Protein AF-A0A820NF49-F1 (afdb_monomer_lite)

Secondary structure (DSSP, 8-state):
--HHHHHHHHHHHHHHHHHHHHHHHHHHHHHHHT-S-------SEEEEEE--GGGHHHHHHHHHHHHHHH---EEE--S---S-HHHHHHHHHHTEEEEEEEE-HHHHH-HHHHHHHHHHHHTT-EEEEEESSTT------

Structure (mmCIF, N/CA/C/O backbone):
data_AF-A0A820NF49-F1
#
_entry.id   AF-A0A820NF49-F1
#
loop_
_atom_site.group_PDB
_atom_site.id
_atom_site.type_symbol
_atom_site.label_atom_id
_atom_site.label_alt_id
_atom_site.label_comp_id
_atom_site.label_asym_id
_atom_site.label_entity_id
_atom_site.label_seq_id
_atom_site.pdbx_PDB_ins_code
_atom_site.Cartn_x
_atom_site.Cartn_y
_atom_site.Cartn_z
_atom_site.occupancy
_atom_site.B_iso_or_equiv
_atom_site.auth_seq_id
_atom_site.auth_comp_id
_atom_site.auth_asym_id
_atom_site.auth_atom_id
_atom_site.pdbx_PDB_model_num
ATOM 1 N N . TYR A 1 1 ? -16.597 15.319 -22.439 1.00 51.22 1 TYR A N 1
ATOM 2 C CA . TYR A 1 1 ? -16.330 14.234 -21.474 1.00 51.22 1 TYR A CA 1
ATOM 3 C C . TYR A 1 1 ? -16.431 14.896 -20.113 1.00 51.22 1 TYR A C 1
ATOM 5 O O . TYR A 1 1 ? -15.554 15.677 -19.769 1.00 51.22 1 TYR A O 1
ATOM 13 N N . ASP A 1 2 ? -17.606 14.779 -19.495 1.00 62.25 2 ASP A N 1
ATOM 14 C CA . ASP A 1 2 ? -18.182 15.817 -18.631 1.00 62.25 2 ASP A CA 1
ATOM 15 C C . ASP A 1 2 ? -17.712 15.786 -17.179 1.00 62.25 2 ASP A C 1
ATOM 17 O O . ASP A 1 2 ? -17.765 14.755 -16.508 1.00 62.25 2 ASP A O 1
ATOM 21 N N . GLN A 1 3 ? -17.355 16.968 -16.681 1.00 62.84 3 GLN A N 1
ATOM 22 C CA . GLN A 1 3 ? -17.032 17.271 -15.284 1.00 62.84 3 GLN A CA 1
ATOM 23 C C . GLN A 1 3 ? -18.142 16.808 -14.316 1.00 62.84 3 GLN A C 1
ATOM 25 O O . GLN A 1 3 ? -17.864 16.277 -13.244 1.00 62.84 3 GLN A O 1
ATOM 30 N N . GLU A 1 4 ? -19.396 16.874 -14.761 1.00 71.12 4 GLU A N 1
ATOM 31 C CA . GLU A 1 4 ? -20.586 16.434 -14.025 1.00 71.12 4 GLU A CA 1
ATOM 32 C C . GLU A 1 4 ? -20.627 14.905 -13.800 1.00 71.12 4 GLU A C 1
ATOM 34 O O . GLU A 1 4 ? -21.094 14.408 -12.770 1.00 71.12 4 GLU A O 1
ATOM 39 N N . MET A 1 5 ? -20.078 14.122 -14.738 1.00 54.38 5 MET A N 1
ATOM 40 C CA . MET A 1 5 ? -19.961 12.668 -14.594 1.00 54.38 5 MET A CA 1
ATOM 41 C C . MET A 1 5 ? -18.875 12.294 -13.575 1.00 54.38 5 MET A C 1
ATOM 43 O O . MET A 1 5 ? -19.051 11.340 -12.812 1.00 54.38 5 MET A O 1
ATOM 47 N N . ALA A 1 6 ? -17.775 13.053 -13.529 1.00 58.41 6 ALA A N 1
ATOM 48 C CA . ALA A 1 6 ? -16.704 12.860 -12.554 1.00 58.41 6 ALA A CA 1
ATOM 49 C C . ALA A 1 6 ? -17.180 13.172 -11.124 1.00 58.41 6 ALA A C 1
ATOM 51 O O . ALA A 1 6 ? -16.974 12.361 -10.220 1.00 58.41 6 ALA A O 1
ATOM 52 N N . GLU A 1 7 ? -17.902 14.278 -10.929 1.00 71.62 7 GLU A N 1
ATOM 53 C CA . GLU A 1 7 ? -18.466 14.662 -9.627 1.00 71.62 7 GLU A CA 1
ATOM 54 C C . GLU A 1 7 ? -19.461 13.620 -9.094 1.00 71.62 7 GLU A C 1
ATOM 56 O O . GLU A 1 7 ? -19.373 13.200 -7.936 1.00 71.62 7 GLU A O 1
ATOM 61 N N . ARG A 1 8 ? -20.345 13.099 -9.958 1.00 66.12 8 ARG A N 1
ATOM 62 C CA . ARG A 1 8 ? -21.264 12.007 -9.593 1.00 66.12 8 ARG A CA 1
ATOM 63 C C . ARG A 1 8 ? -20.538 10.726 -9.188 1.00 66.12 8 ARG A C 1
ATOM 65 O O . ARG A 1 8 ? -21.008 10.018 -8.297 1.00 66.12 8 ARG A O 1
ATOM 72 N N . ASN A 1 9 ? -19.421 10.402 -9.833 1.00 56.31 9 ASN A N 1
ATOM 73 C CA . ASN A 1 9 ? -18.632 9.224 -9.477 1.00 56.31 9 ASN A CA 1
ATOM 74 C C . ASN A 1 9 ? -17.942 9.399 -8.120 1.00 56.31 9 ASN A C 1
ATOM 76 O O . ASN A 1 9 ? -17.996 8.483 -7.299 1.00 56.31 9 ASN A O 1
ATOM 80 N N . VAL A 1 10 ? -17.382 10.580 -7.843 1.00 67.62 10 VAL A N 1
ATOM 81 C CA . VAL A 1 10 ? -16.791 10.907 -6.535 1.00 67.62 10 VAL A CA 1
ATOM 82 C C . VAL A 1 10 ? -17.829 10.786 -5.418 1.00 67.62 10 VAL A C 1
ATOM 84 O O . VAL A 1 10 ? -17.546 10.177 -4.387 1.00 67.62 10 VAL A O 1
ATOM 87 N N . GLU A 1 11 ? -19.046 11.291 -5.625 1.00 71.44 11 GLU A N 1
ATOM 88 C CA . GLU A 1 11 ? -20.117 11.207 -4.623 1.00 71.44 11 GLU A CA 1
ATOM 89 C C . GLU A 1 11 ? -20.535 9.756 -4.339 1.00 71.44 11 GLU A C 1
ATOM 91 O O . GLU A 1 11 ? -20.716 9.353 -3.189 1.00 71.44 11 GLU A O 1
ATOM 96 N N . ARG A 1 12 ? -20.615 8.918 -5.381 1.00 54.41 12 ARG A N 1
ATOM 97 C CA . ARG A 1 12 ? -20.908 7.483 -5.224 1.00 54.41 12 ARG A CA 1
ATOM 98 C C . ARG A 1 12 ? -19.817 6.758 -4.442 1.00 54.41 12 ARG A C 1
ATOM 100 O O . ARG A 1 12 ? -20.145 5.933 -3.591 1.00 54.41 12 ARG A O 1
ATOM 107 N N . ILE A 1 13 ? -18.550 7.076 -4.707 1.00 64.25 13 ILE A N 1
ATOM 108 C CA . ILE A 1 13 ? -17.404 6.498 -3.993 1.00 64.25 13 ILE A CA 1
ATOM 109 C C . ILE A 1 13 ? -17.428 6.926 -2.525 1.00 64.25 13 ILE A C 1
ATOM 111 O O . ILE A 1 13 ? -17.316 6.071 -1.651 1.00 64.25 13 ILE A O 1
ATOM 115 N N . LYS A 1 14 ? -17.658 8.214 -2.236 1.00 65.31 14 LYS A N 1
ATOM 116 C CA . LYS A 1 14 ? -17.798 8.716 -0.860 1.00 65.31 14 LYS A CA 1
ATOM 117 C C . LYS A 1 14 ? -18.928 8.016 -0.115 1.00 65.31 14 LYS A C 1
ATOM 119 O O . LYS A 1 14 ? -18.735 7.578 1.013 1.00 65.31 14 LYS A O 1
ATOM 124 N N . LYS A 1 15 ? -20.093 7.860 -0.749 1.00 59.06 15 LYS A N 1
ATOM 125 C CA . LYS A 1 15 ? -21.236 7.170 -0.144 1.00 59.06 15 LYS A CA 1
ATOM 126 C C . LYS A 1 15 ? -20.918 5.708 0.165 1.00 59.06 15 LYS A C 1
ATOM 128 O O . LYS A 1 15 ? -21.204 5.256 1.268 1.00 59.06 15 LYS A O 1
ATOM 133 N N . ALA A 1 16 ? -20.300 4.993 -0.776 1.00 52.41 16 ALA A N 1
ATOM 134 C CA . ALA A 1 16 ? -19.878 3.612 -0.565 1.00 52.41 16 ALA A CA 1
ATOM 135 C C . ALA A 1 16 ? -18.845 3.502 0.569 1.00 52.41 16 ALA A C 1
ATOM 137 O O . ALA A 1 16 ? -19.018 2.683 1.467 1.00 52.41 16 ALA A O 1
ATOM 138 N N . ALA A 1 17 ? -17.830 4.371 0.577 1.00 67.12 17 ALA A N 1
ATOM 139 C CA . ALA A 1 17 ? -16.809 4.416 1.621 1.00 67.12 17 ALA A CA 1
ATOM 140 C C . ALA A 1 17 ? -17.413 4.704 3.003 1.00 67.12 17 ALA A C 1
ATOM 142 O O . ALA A 1 17 ? -17.090 4.011 3.959 1.00 67.12 17 ALA A O 1
ATOM 143 N N . ASN A 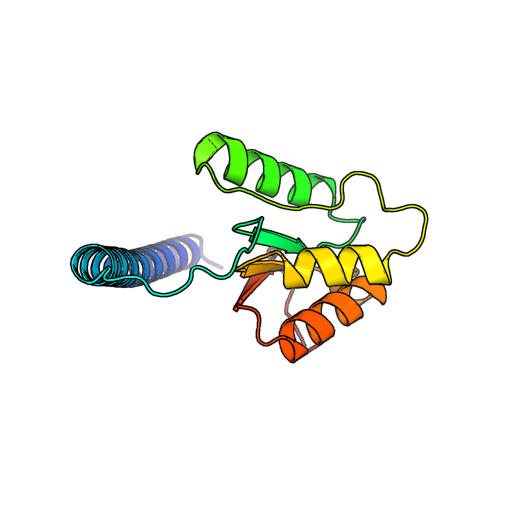1 18 ? -18.347 5.654 3.100 1.00 64.69 18 ASN A N 1
ATOM 144 C CA . ASN A 1 18 ? -19.038 5.970 4.351 1.00 64.69 18 ASN A CA 1
ATOM 145 C C . ASN A 1 18 ? -19.901 4.801 4.847 1.00 64.69 18 ASN A C 1
ATOM 147 O O . ASN A 1 18 ? -19.949 4.544 6.045 1.00 64.69 18 ASN A O 1
ATOM 151 N N . SER A 1 19 ? -20.576 4.078 3.947 1.00 52.94 19 SER A N 1
ATOM 152 C CA . SER A 1 19 ? -21.345 2.886 4.325 1.00 52.94 19 SER A CA 1
ATOM 153 C C . SER A 1 19 ? -20.446 1.756 4.827 1.00 52.94 19 SER A C 1
ATOM 155 O O . SER A 1 19 ? -20.780 1.125 5.824 1.00 52.94 19 SER A O 1
ATOM 157 N N . VAL A 1 20 ? -19.299 1.526 4.181 1.00 67.94 20 VAL A N 1
ATOM 158 C CA . VAL A 1 20 ? -18.305 0.543 4.641 1.00 67.94 20 VAL A CA 1
ATOM 159 C C . VAL A 1 20 ? -17.721 0.958 5.991 1.00 67.94 20 VAL A C 1
ATOM 161 O O . VAL A 1 20 ? -17.675 0.141 6.904 1.00 67.94 20 VAL A O 1
ATOM 164 N N . LEU A 1 21 ? -17.345 2.231 6.147 1.00 72.00 21 LEU A N 1
ATOM 165 C CA . LEU A 1 21 ? -16.812 2.763 7.399 1.00 72.00 21 LEU A CA 1
ATOM 166 C C . LEU A 1 21 ? -17.809 2.588 8.550 1.00 72.00 21 LEU A C 1
ATOM 168 O O . LEU A 1 21 ? -17.424 2.124 9.612 1.00 72.00 21 LEU A O 1
ATOM 172 N N . TRP A 1 22 ? -19.096 2.861 8.320 1.00 76.38 22 TRP A N 1
ATOM 173 C CA . TRP A 1 22 ? -20.144 2.642 9.321 1.00 76.38 22 TRP A CA 1
ATOM 174 C C . TRP A 1 22 ? -20.248 1.175 9.762 1.00 76.38 22 TRP A C 1
ATOM 176 O O . TRP A 1 22 ? -20.433 0.905 10.948 1.00 76.38 22 TRP A O 1
ATOM 186 N N . VAL A 1 23 ? -20.122 0.216 8.834 1.00 71.69 23 VAL A N 1
ATOM 187 C CA . VAL A 1 23 ? -20.111 -1.217 9.181 1.00 71.69 23 VAL A CA 1
ATOM 188 C C . VAL A 1 23 ? -18.897 -1.539 10.048 1.00 71.69 23 VAL A C 1
ATOM 190 O O . VAL A 1 23 ? -19.065 -2.138 11.105 1.00 71.69 23 VAL A O 1
ATOM 193 N N . LEU A 1 24 ? -17.708 -1.077 9.652 1.00 73.38 24 LEU A N 1
ATOM 194 C CA . LEU A 1 24 ? -16.468 -1.305 10.398 1.00 73.38 24 LEU A CA 1
ATOM 195 C C . LEU A 1 24 ? -16.515 -0.680 11.796 1.00 73.38 24 LEU A C 1
ATOM 197 O O . LEU A 1 24 ? -16.168 -1.342 12.766 1.00 73.38 24 LEU A O 1
ATOM 201 N N . GLU A 1 25 ? -17.018 0.548 11.929 1.00 77.25 25 GLU A N 1
ATOM 202 C CA . GLU A 1 25 ? -17.190 1.214 13.226 1.00 77.25 25 GLU A CA 1
ATOM 203 C C . GLU A 1 25 ? -18.159 0.452 14.143 1.00 77.25 25 GLU A C 1
ATOM 205 O O . GLU A 1 25 ? -18.000 0.449 15.365 1.00 77.25 25 GLU A O 1
ATOM 210 N N . ASN A 1 26 ? -19.189 -0.187 13.583 1.00 71.81 26 ASN A N 1
ATOM 211 C CA . ASN A 1 26 ? -20.136 -0.983 14.361 1.00 71.81 26 ASN A CA 1
ATOM 212 C C . ASN A 1 26 ? -19.598 -2.371 14.705 1.00 71.81 26 ASN A C 1
ATOM 214 O O . ASN A 1 26 ? -19.855 -2.851 15.810 1.00 71.81 26 ASN A O 1
ATOM 218 N N . GLU A 1 27 ? -18.835 -3.002 13.815 1.00 67.19 27 GLU A N 1
ATOM 219 C CA . GLU A 1 27 ? -18.103 -4.231 14.126 1.00 67.19 27 GLU A CA 1
ATOM 220 C C . GLU A 1 27 ? -17.034 -3.976 15.192 1.00 67.19 27 GLU A C 1
ATOM 222 O O . GLU A 1 27 ? -16.962 -4.730 16.154 1.00 67.19 27 GLU A O 1
ATOM 227 N N . GLU A 1 28 ? -16.288 -2.872 15.119 1.00 64.81 28 GLU A N 1
ATOM 228 C CA . GLU A 1 28 ? -15.292 -2.484 16.123 1.00 64.81 28 GLU A CA 1
ATOM 229 C C . GLU A 1 28 ? -15.938 -2.211 17.491 1.00 64.81 28 GLU A C 1
ATOM 231 O O . GLU A 1 28 ? -15.438 -2.667 18.520 1.00 64.81 28 GLU A O 1
ATOM 236 N N . LYS A 1 29 ? -17.106 -1.551 17.529 1.00 64.44 29 LYS A N 1
ATOM 237 C CA . LYS A 1 29 ? -17.910 -1.407 18.760 1.00 64.44 29 LYS A CA 1
ATOM 238 C C . LYS A 1 29 ? -18.400 -2.755 19.295 1.00 64.44 29 LYS A C 1
ATOM 240 O O . LYS A 1 29 ? -18.435 -2.949 20.509 1.00 64.44 29 LYS A O 1
ATOM 245 N N . THR A 1 30 ? -18.761 -3.683 18.410 1.00 60.09 30 THR A N 1
ATOM 246 C CA . THR A 1 30 ? -19.216 -5.034 18.778 1.00 60.09 30 THR A CA 1
ATOM 247 C C . THR A 1 30 ? -18.059 -5.885 19.315 1.00 60.09 30 THR A C 1
ATOM 249 O O . THR A 1 30 ? -18.218 -6.562 20.327 1.00 60.09 30 THR A O 1
ATOM 252 N N . LEU A 1 31 ? -16.874 -5.790 18.706 1.00 58.91 31 LEU A N 1
ATOM 253 C CA . LEU A 1 31 ? -15.635 -6.441 19.144 1.00 58.91 31 LEU A CA 1
ATOM 254 C C . LEU A 1 31 ? -15.143 -5.870 20.479 1.00 58.91 31 LEU A C 1
ATOM 256 O O . LEU A 1 31 ? -14.802 -6.624 21.386 1.00 58.91 31 LEU A O 1
ATOM 260 N N . ASN A 1 32 ? -15.188 -4.547 20.652 1.00 57.84 32 ASN A N 1
ATOM 261 C CA . ASN A 1 32 ? -14.806 -3.898 21.906 1.00 57.84 32 ASN A CA 1
ATOM 262 C C . ASN A 1 32 ? -15.743 -4.253 23.073 1.00 57.84 32 ASN A C 1
ATOM 264 O O . ASN A 1 32 ? -15.277 -4.338 24.207 1.00 57.84 32 ASN A O 1
ATOM 268 N N . ASN A 1 33 ? -17.026 -4.530 22.809 1.00 57.53 33 ASN A N 1
ATOM 269 C CA . ASN A 1 33 ? -17.960 -5.050 23.817 1.00 57.53 33 ASN A CA 1
ATOM 270 C C . ASN A 1 33 ? -17.743 -6.539 24.153 1.00 57.53 33 ASN A C 1
ATOM 272 O O . ASN A 1 33 ? -18.196 -6.987 25.204 1.00 57.53 33 ASN A O 1
ATOM 276 N N . ASN A 1 34 ? -17.053 -7.294 23.293 1.00 55.62 34 ASN A N 1
ATOM 277 C CA . ASN A 1 34 ? -16.877 -8.745 23.411 1.00 55.62 34 ASN A CA 1
ATOM 278 C C . ASN A 1 34 ? -15.470 -9.181 23.853 1.00 55.62 34 ASN A C 1
ATOM 280 O O . ASN A 1 34 ? -15.194 -10.379 23.874 1.00 55.62 34 ASN A O 1
ATOM 284 N N . ASN A 1 35 ? -14.579 -8.262 24.239 1.00 51.34 35 ASN A N 1
ATOM 285 C CA . ASN A 1 35 ? -13.214 -8.619 24.638 1.00 51.34 35 ASN A CA 1
ATOM 286 C C . ASN A 1 35 ? -13.149 -9.315 26.014 1.00 51.34 35 ASN A C 1
ATOM 288 O O . ASN A 1 35 ? -12.777 -8.720 27.023 1.00 51.34 35 ASN A O 1
ATOM 292 N N . ASN A 1 36 ? -13.419 -10.622 26.011 1.00 49.53 36 ASN A N 1
ATOM 293 C CA . ASN A 1 36 ? -12.634 -11.602 26.751 1.00 49.53 36 ASN A CA 1
ATOM 294 C C . ASN A 1 36 ? -11.485 -12.057 25.839 1.00 49.53 36 ASN A C 1
ATOM 296 O O . ASN A 1 36 ? -11.724 -12.773 24.877 1.00 49.53 36 ASN A O 1
ATOM 300 N N . ASN A 1 37 ? -10.263 -11.619 26.159 1.00 52.41 37 ASN A N 1
ATOM 301 C CA . ASN A 1 37 ? -8.967 -12.200 25.777 1.00 52.41 37 ASN A CA 1
ATOM 302 C C . ASN A 1 37 ? -8.947 -13.116 24.537 1.00 52.41 37 ASN A C 1
ATOM 304 O O . ASN A 1 37 ? -8.770 -14.328 24.666 1.00 52.41 37 ASN A O 1
ATOM 308 N N . GLU A 1 38 ? -9.005 -12.533 23.341 1.00 50.34 38 GLU A N 1
ATOM 309 C CA . GLU A 1 38 ? -8.399 -13.158 22.168 1.00 50.34 38 GLU A CA 1
ATOM 310 C C . G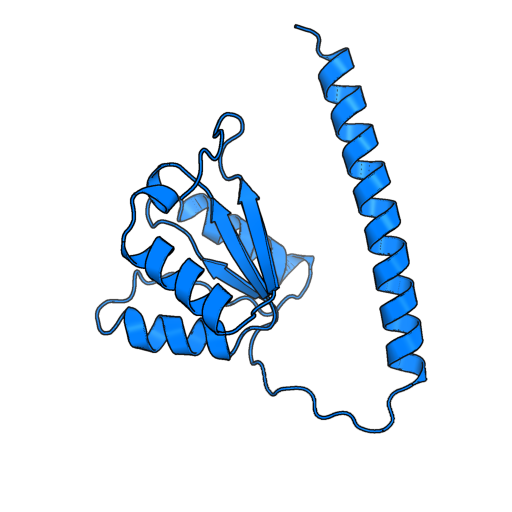LU A 1 38 ? -7.029 -12.530 21.928 1.00 50.34 38 GLU A C 1
ATOM 312 O O . GLU A 1 38 ? -6.826 -11.317 22.010 1.00 50.34 38 GLU A O 1
ATOM 317 N N . GLN A 1 39 ? -6.057 -13.410 21.728 1.00 48.84 39 GLN A N 1
ATOM 318 C CA . GLN A 1 39 ? -4.648 -13.113 21.579 1.00 48.84 39 GLN A CA 1
ATOM 319 C C . GLN A 1 39 ? -4.459 -12.177 20.385 1.00 48.84 39 GLN A C 1
ATOM 321 O O . GLN A 1 39 ? -4.474 -12.626 19.241 1.00 48.84 39 GLN A O 1
ATOM 326 N N . ARG A 1 40 ? -4.302 -10.870 20.646 1.00 46.19 40 ARG A N 1
ATOM 327 C CA . ARG A 1 40 ? -3.814 -9.928 19.636 1.00 46.19 40 ARG A CA 1
ATOM 328 C C . ARG A 1 40 ? -2.537 -10.542 19.079 1.00 46.19 40 ARG A C 1
ATOM 330 O O . ARG A 1 40 ? -1.569 -10.718 19.823 1.00 46.19 40 ARG A O 1
ATOM 337 N N . ASN A 1 41 ? -2.556 -10.930 17.805 1.00 51.81 41 ASN A N 1
ATOM 338 C CA . ASN A 1 41 ? -1.316 -11.213 17.106 1.00 51.81 41 ASN A CA 1
ATOM 339 C C . ASN A 1 41 ? -0.428 -9.988 17.317 1.00 51.81 41 ASN A C 1
ATOM 341 O O . ASN A 1 41 ? -0.894 -8.850 17.258 1.00 51.81 41 ASN A O 1
ATOM 345 N N . ASN A 1 42 ? 0.815 -10.239 17.707 1.00 56.44 42 ASN A N 1
ATOM 346 C CA . ASN A 1 42 ? 1.755 -9.221 18.160 1.00 56.44 42 ASN A CA 1
ATOM 347 C C . ASN A 1 42 ? 2.318 -8.451 16.945 1.00 56.44 42 ASN A C 1
ATOM 349 O O . ASN A 1 42 ? 3.530 -8.297 16.811 1.00 56.44 42 ASN A O 1
ATOM 353 N N . ASP A 1 43 ? 1.447 -8.067 16.009 1.00 62.84 43 ASP A N 1
ATOM 354 C CA . ASP A 1 43 ? 1.787 -7.291 14.828 1.00 62.84 43 ASP A CA 1
ATOM 355 C C . ASP A 1 43 ? 2.245 -5.905 15.311 1.00 62.84 43 ASP A C 1
ATOM 357 O O . ASP A 1 43 ? 1.518 -5.179 15.994 1.00 62.84 43 ASP A O 1
ATOM 361 N N . ALA A 1 44 ? 3.501 -5.570 15.021 1.00 81.81 44 ALA A N 1
ATOM 362 C CA . ALA A 1 44 ? 4.133 -4.329 15.460 1.00 81.81 44 ALA A CA 1
ATOM 363 C C . ALA A 1 44 ? 3.612 -3.099 14.694 1.00 81.81 44 ALA A C 1
ATOM 365 O O . ALA A 1 44 ? 3.783 -1.970 15.160 1.00 81.81 44 ALA A O 1
ATOM 366 N N . TYR A 1 45 ? 2.986 -3.313 13.532 1.00 81.88 45 TYR A N 1
ATOM 367 C CA . TYR A 1 45 ? 2.505 -2.266 12.638 1.00 81.88 45 TYR A CA 1
ATOM 368 C C . TYR A 1 45 ? 1.054 -2.501 12.208 1.00 81.88 45 TYR A C 1
ATOM 370 O O . TYR A 1 45 ? 0.631 -3.618 11.905 1.00 81.88 45 TYR A O 1
ATOM 378 N N . ASP A 1 46 ? 0.296 -1.412 12.097 1.00 84.25 46 ASP A N 1
ATOM 379 C CA . ASP A 1 46 ? -1.056 -1.446 11.539 1.00 84.25 46 ASP A CA 1
ATOM 380 C C . ASP A 1 46 ? -1.002 -1.657 10.021 1.00 84.25 46 ASP A C 1
ATOM 382 O O . ASP A 1 46 ? -1.805 -2.394 9.442 1.00 84.25 46 ASP A O 1
ATOM 386 N N . LEU A 1 47 ? -0.033 -1.005 9.370 1.00 85.56 47 LEU A N 1
ATOM 387 C CA . LEU A 1 47 ? 0.095 -0.937 7.919 1.00 85.56 47 LEU A CA 1
ATOM 388 C C . LEU A 1 47 ? 1.558 -1.068 7.488 1.00 85.56 47 LEU A C 1
ATOM 390 O O . LEU A 1 47 ? 2.421 -0.355 7.990 1.00 85.56 47 LEU A O 1
ATOM 394 N N . MET A 1 48 ? 1.818 -1.891 6.479 1.00 90.25 48 MET A N 1
ATOM 395 C CA . MET A 1 48 ? 3.034 -1.836 5.666 1.00 90.25 48 MET A CA 1
ATOM 396 C C . MET A 1 48 ? 2.712 -1.141 4.345 1.00 90.25 48 MET A C 1
ATOM 398 O O . MET A 1 48 ? 1.743 -1.515 3.687 1.00 90.25 48 MET A O 1
ATOM 402 N N . ILE A 1 49 ? 3.529 -0.182 3.914 1.00 91.00 49 ILE A N 1
ATOM 403 C CA . ILE A 1 49 ? 3.430 0.393 2.566 1.00 91.00 49 ILE A CA 1
ATOM 404 C C . ILE A 1 49 ? 4.450 -0.283 1.655 1.00 91.00 49 ILE A C 1
ATOM 406 O O . ILE A 1 49 ? 5.656 -0.099 1.807 1.00 91.00 49 ILE A O 1
ATOM 410 N N . SER A 1 50 ? 3.941 -1.038 0.685 1.00 89.69 50 SER A N 1
ATOM 411 C CA . SER A 1 50 ? 4.716 -1.642 -0.395 1.00 89.69 50 SER A CA 1
ATOM 412 C C . SER A 1 50 ? 4.627 -0.739 -1.622 1.00 89.69 50 SER A C 1
ATOM 414 O O . SER A 1 50 ? 3.532 -0.451 -2.113 1.00 89.69 50 SER A O 1
ATOM 416 N N . TYR A 1 51 ? 5.771 -0.259 -2.116 1.00 89.44 51 TYR A N 1
ATOM 417 C CA . TYR A 1 51 ? 5.829 0.718 -3.202 1.00 89.44 51 TYR A CA 1
ATOM 418 C C . TYR A 1 51 ? 7.084 0.537 -4.073 1.00 89.44 51 TYR A C 1
ATOM 420 O O . TYR A 1 51 ? 8.083 -0.040 -3.651 1.00 89.44 51 TYR A O 1
ATOM 428 N N . SER A 1 52 ? 7.042 1.037 -5.311 1.00 88.25 52 SER A N 1
ATOM 429 C CA . SER A 1 52 ? 8.223 1.089 -6.180 1.00 88.25 52 SER A CA 1
ATOM 430 C C . SER A 1 52 ? 9.079 2.296 -5.818 1.00 88.25 52 SER A C 1
ATOM 432 O O . SER A 1 52 ? 8.534 3.380 -5.640 1.00 88.25 52 SER A O 1
ATOM 434 N N . TRP A 1 53 ? 10.411 2.184 -5.815 1.00 85.12 53 TRP A N 1
ATOM 435 C CA . TRP A 1 53 ? 11.298 3.329 -5.542 1.00 85.12 53 TRP A CA 1
ATOM 436 C C . TRP A 1 53 ? 11.049 4.549 -6.446 1.00 85.12 53 TRP A C 1
ATOM 438 O O . TRP A 1 53 ? 11.339 5.674 -6.046 1.00 85.12 53 TRP A O 1
ATOM 448 N N . ASN A 1 54 ? 10.468 4.357 -7.634 1.00 86.69 54 ASN A N 1
ATOM 449 C CA . ASN A 1 54 ? 10.080 5.452 -8.528 1.00 86.69 54 ASN A CA 1
ATOM 450 C C . ASN A 1 54 ? 8.876 6.268 -8.022 1.00 86.69 54 ASN A C 1
ATOM 452 O O . ASN A 1 54 ? 8.641 7.368 -8.514 1.00 86.69 54 ASN A O 1
ATOM 456 N N . ASP A 1 55 ? 8.128 5.744 -7.051 1.00 87.25 55 ASP A N 1
ATOM 457 C CA . ASP A 1 55 ? 6.963 6.372 -6.424 1.00 87.25 55 ASP A CA 1
ATOM 458 C C . ASP A 1 55 ? 7.236 6.768 -4.953 1.00 87.25 55 ASP A C 1
ATOM 460 O O . ASP A 1 55 ? 6.305 7.085 -4.209 1.00 87.25 55 ASP A O 1
ATOM 464 N N . MET A 1 56 ? 8.513 6.778 -4.537 1.00 89.19 56 MET A N 1
ATOM 465 C CA . MET A 1 56 ? 8.982 7.070 -3.170 1.00 89.19 56 MET A CA 1
ATOM 466 C C . MET A 1 56 ? 8.406 8.363 -2.598 1.00 89.19 56 MET A C 1
ATOM 468 O O . MET A 1 56 ? 7.877 8.363 -1.489 1.00 89.19 56 MET A O 1
ATOM 472 N N . ASP A 1 57 ? 8.432 9.447 -3.372 1.00 89.38 57 ASP A N 1
ATOM 473 C CA . ASP A 1 57 ? 7.954 10.751 -2.907 1.00 89.38 57 ASP A CA 1
ATOM 474 C C . ASP A 1 57 ? 6.475 10.725 -2.505 1.00 89.38 57 ASP A C 1
ATOM 476 O O . ASP A 1 57 ? 6.077 11.367 -1.532 1.00 89.38 57 ASP A O 1
ATOM 480 N N . LEU A 1 58 ? 5.639 9.994 -3.250 1.00 89.62 58 LEU A N 1
ATOM 481 C CA . LEU A 1 58 ? 4.211 9.893 -2.956 1.00 89.62 58 LEU A CA 1
ATOM 482 C C . LEU A 1 58 ? 3.949 8.886 -1.831 1.00 89.62 58 LEU A C 1
ATOM 484 O O . LEU A 1 58 ? 3.156 9.179 -0.937 1.00 89.62 58 LEU A O 1
ATOM 488 N N . ALA A 1 59 ? 4.646 7.748 -1.827 1.00 89.81 59 ALA A N 1
ATOM 489 C CA . ALA A 1 59 ? 4.541 6.748 -0.765 1.00 89.81 59 ALA A CA 1
ATOM 490 C C . ALA A 1 59 ? 4.932 7.325 0.608 1.00 89.81 59 ALA A C 1
ATOM 492 O O . ALA A 1 59 ? 4.226 7.118 1.595 1.00 89.81 59 ALA A O 1
ATOM 493 N N . HIS A 1 60 ? 5.996 8.132 0.662 1.00 92.38 60 HIS A N 1
ATOM 494 C CA . HIS A 1 60 ? 6.415 8.837 1.873 1.00 92.38 60 HIS A CA 1
ATOM 495 C C . HIS A 1 60 ? 5.358 9.835 2.348 1.00 92.38 60 HIS A C 1
ATOM 497 O O . HIS A 1 60 ? 5.007 9.824 3.523 1.00 92.38 60 HIS A O 1
ATOM 503 N N . LYS A 1 61 ? 4.773 10.631 1.442 1.00 92.19 61 LYS A N 1
ATOM 504 C CA . LYS A 1 61 ? 3.679 11.556 1.789 1.00 92.19 61 LYS A CA 1
ATOM 505 C C . LYS A 1 61 ? 2.457 10.832 2.351 1.00 92.19 61 LYS A C 1
ATOM 507 O O . LYS A 1 61 ? 1.837 11.327 3.289 1.00 92.19 61 LYS A O 1
ATOM 512 N N . ILE A 1 62 ? 2.107 9.673 1.790 1.00 89.44 62 ILE A N 1
ATOM 513 C CA . ILE A 1 62 ? 1.008 8.839 2.294 1.00 89.44 62 ILE A CA 1
ATOM 514 C C . ILE A 1 62 ? 1.339 8.327 3.699 1.00 89.44 62 ILE A C 1
ATOM 516 O O . ILE A 1 62 ? 0.512 8.467 4.598 1.00 89.44 62 ILE A O 1
ATOM 520 N N . SER A 1 63 ? 2.549 7.793 3.905 1.00 91.56 63 SER A N 1
ATOM 521 C CA . SER A 1 63 ? 3.025 7.346 5.221 1.00 91.56 63 SER A CA 1
ATOM 522 C C . SER A 1 63 ? 2.958 8.473 6.253 1.00 91.56 63 SER A C 1
ATOM 524 O O . SER A 1 63 ? 2.324 8.306 7.293 1.00 91.56 63 SER A O 1
ATOM 526 N N . ASP A 1 64 ? 3.529 9.638 5.937 1.00 91.69 64 ASP A N 1
ATOM 527 C CA . ASP A 1 64 ? 3.549 10.803 6.824 1.00 91.69 64 ASP A CA 1
ATOM 528 C C . ASP A 1 64 ? 2.124 11.252 7.174 1.00 91.69 64 ASP A C 1
ATOM 530 O O . ASP A 1 64 ? 1.824 11.540 8.333 1.00 91.69 64 ASP A O 1
ATOM 534 N N . TYR A 1 65 ? 1.214 11.265 6.194 1.00 90.94 65 TYR A N 1
ATOM 535 C CA . TYR A 1 65 ? -0.182 11.621 6.428 1.00 90.94 65 TYR A CA 1
ATOM 536 C C . TYR A 1 65 ? -0.886 10.629 7.362 1.00 90.94 65 TYR A C 1
ATOM 538 O O . TYR A 1 65 ? -1.562 11.060 8.300 1.00 90.94 65 TYR A O 1
ATOM 546 N N . LEU A 1 66 ? -0.730 9.322 7.124 1.00 86.50 66 LEU A N 1
ATOM 547 C CA . LEU A 1 66 ? -1.349 8.264 7.929 1.00 86.50 66 LEU A CA 1
ATOM 548 C C . LEU A 1 66 ? -0.836 8.280 9.373 1.00 86.50 66 LEU A C 1
ATOM 550 O O . LEU A 1 66 ? -1.637 8.206 10.305 1.00 86.50 66 LEU A O 1
ATOM 554 N N . THR A 1 67 ? 0.468 8.454 9.572 1.00 86.81 67 THR A N 1
ATOM 555 C CA . THR A 1 67 ? 1.046 8.524 10.917 1.00 86.81 67 THR A CA 1
ATOM 556 C C . THR A 1 67 ? 0.664 9.823 11.627 1.00 86.81 67 THR A C 1
ATOM 558 O O . THR A 1 67 ? 0.167 9.771 12.748 1.00 86.81 67 THR A O 1
ATOM 561 N N . ALA A 1 68 ? 0.803 10.986 10.981 1.00 84.88 68 ALA A N 1
ATOM 562 C CA . ALA A 1 68 ? 0.580 12.275 11.643 1.00 84.88 68 ALA A CA 1
ATOM 563 C C . ALA A 1 68 ? -0.902 12.627 11.859 1.00 84.88 68 ALA A C 1
ATOM 565 O O . ALA A 1 68 ? -1.240 13.259 12.855 1.00 84.88 68 ALA A O 1
ATOM 566 N N . ASN A 1 69 ? -1.796 12.254 10.934 1.00 84.44 69 ASN A N 1
ATOM 567 C CA . ASN A 1 69 ? -3.203 1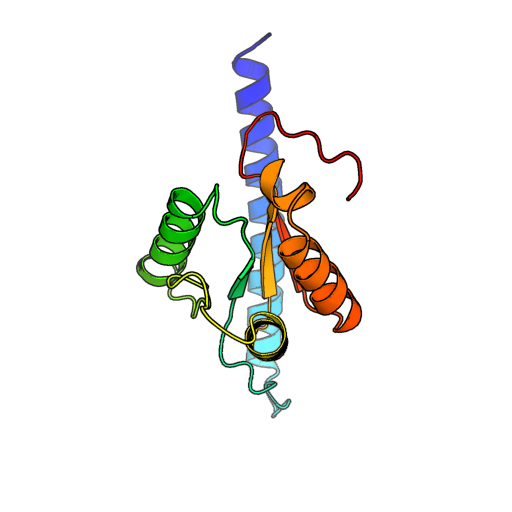2.680 10.984 1.00 84.44 69 ASN A CA 1
ATOM 568 C C . ASN A 1 69 ? -4.153 11.578 11.449 1.00 84.44 69 ASN A C 1
ATOM 570 O O . ASN A 1 69 ? -5.250 11.876 11.923 1.00 84.44 69 ASN A O 1
ATOM 574 N N . LYS A 1 70 ? -3.776 10.308 11.266 1.00 79.44 70 LYS A N 1
ATOM 575 C CA . LYS A 1 70 ? -4.629 9.151 11.575 1.00 79.44 70 LYS A CA 1
ATOM 576 C C . LYS A 1 70 ? -4.062 8.257 12.677 1.00 79.44 70 LYS A C 1
ATOM 578 O O . LYS A 1 70 ? -4.775 7.365 13.111 1.00 79.44 70 LYS A O 1
ATOM 583 N N . HIS A 1 71 ? -2.862 8.562 13.182 1.00 84.75 71 HIS A N 1
ATOM 584 C CA . HIS A 1 71 ? -2.216 7.858 14.295 1.00 84.75 71 HIS A CA 1
ATOM 585 C C . HIS A 1 71 ? -1.976 6.364 14.020 1.00 84.75 71 HIS A C 1
ATOM 587 O O . HIS A 1 71 ? -1.945 5.566 14.952 1.00 84.75 71 HIS A O 1
ATOM 593 N N . TYR A 1 72 ? -1.794 5.986 12.750 1.00 84.06 72 TYR A N 1
ATOM 594 C CA . TYR A 1 72 ? -1.416 4.620 12.385 1.00 84.06 72 TYR A CA 1
ATOM 595 C C . TYR A 1 72 ? 0.087 4.386 12.560 1.00 84.06 72 TYR A C 1
ATOM 597 O O . TYR A 1 72 ? 0.912 5.213 12.146 1.00 84.06 72 TYR A O 1
ATOM 605 N N . ASN A 1 73 ? 0.437 3.209 13.075 1.00 84.50 73 ASN A N 1
ATOM 606 C CA . ASN A 1 73 ? 1.799 2.690 13.074 1.00 84.50 73 ASN A CA 1
ATOM 607 C C . ASN A 1 73 ? 2.103 2.099 11.697 1.00 84.50 73 ASN A C 1
ATOM 609 O O . ASN A 1 73 ? 1.660 1.000 11.360 1.00 84.50 73 ASN A O 1
ATOM 613 N N . VAL A 1 74 ? 2.844 2.855 10.886 1.00 86.69 74 VAL A N 1
ATOM 614 C CA . VAL A 1 74 ? 3.134 2.506 9.493 1.00 86.69 74 VAL A CA 1
ATOM 615 C C . VAL A 1 74 ? 4.588 2.078 9.342 1.00 86.69 74 VAL A C 1
ATOM 617 O O . VAL A 1 74 ? 5.497 2.827 9.699 1.00 86.69 74 VAL A O 1
ATOM 620 N N . TRP A 1 75 ? 4.811 0.911 8.745 1.00 90.38 75 TRP A N 1
ATOM 621 C CA . TRP A 1 75 ? 6.117 0.502 8.243 1.00 90.38 75 TRP A CA 1
ATOM 622 C C . TRP A 1 75 ? 6.278 0.909 6.776 1.00 90.38 75 TRP A C 1
ATOM 624 O O . TRP A 1 75 ? 5.392 0.672 5.950 1.00 90.38 75 TRP A O 1
ATOM 634 N N . ILE A 1 76 ? 7.420 1.506 6.437 1.00 89.50 76 ILE A N 1
ATOM 635 C CA . ILE A 1 76 ? 7.795 1.845 5.061 1.00 89.50 76 ILE A CA 1
ATOM 636 C C . ILE A 1 76 ? 9.322 1.818 4.923 1.00 89.50 76 ILE A C 1
ATOM 638 O O . ILE A 1 76 ? 10.032 2.365 5.768 1.00 89.50 76 ILE A O 1
ATOM 642 N N . ASP A 1 77 ? 9.832 1.208 3.853 1.00 86.06 77 ASP A N 1
ATOM 643 C CA . ASP A 1 77 ? 11.260 1.266 3.521 1.00 86.06 77 ASP A CA 1
ATOM 644 C C . ASP A 1 77 ? 11.615 2.672 3.023 1.00 86.06 77 ASP A C 1
ATOM 646 O O . ASP A 1 77 ? 11.277 3.013 1.895 1.00 86.06 77 ASP A O 1
ATOM 650 N N . ARG A 1 78 ? 12.272 3.505 3.840 1.00 81.56 78 ARG A N 1
ATOM 651 C CA . ARG A 1 78 ? 12.734 4.849 3.422 1.00 81.56 78 ARG A CA 1
ATOM 652 C C . ARG A 1 78 ? 14.188 4.882 2.961 1.00 81.56 78 ARG A C 1
ATOM 654 O O . ARG A 1 78 ? 14.569 5.786 2.218 1.00 81.56 78 ARG A O 1
ATOM 661 N N . ASP A 1 79 ? 14.978 3.901 3.384 1.00 70.25 79 ASP A N 1
ATOM 662 C CA . ASP A 1 79 ? 16.434 3.891 3.230 1.00 70.25 79 ASP A CA 1
ATOM 663 C C . ASP A 1 79 ? 16.898 3.081 2.010 1.00 70.25 79 ASP A C 1
ATOM 665 O O . ASP A 1 79 ? 18.101 2.917 1.801 1.00 70.25 79 ASP A O 1
ATOM 669 N N . LYS A 1 80 ? 15.957 2.604 1.177 1.00 61.28 80 LYS A N 1
ATOM 670 C 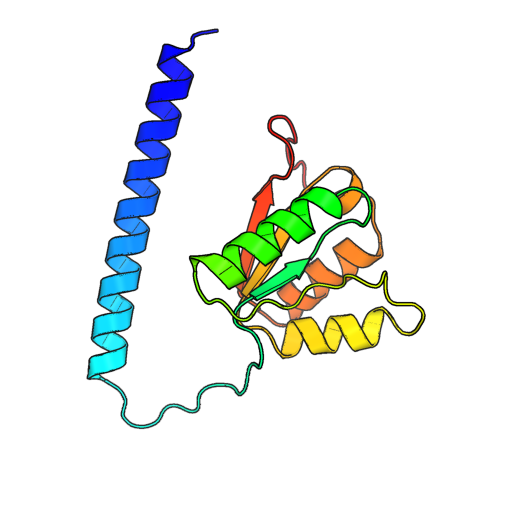CA . LYS A 1 80 ? 16.218 1.774 -0.012 1.00 61.28 80 LYS A CA 1
ATOM 671 C C . LYS A 1 80 ? 17.081 0.570 0.364 1.00 61.28 80 LYS A C 1
ATOM 673 O O . LYS A 1 80 ? 18.193 0.433 -0.153 1.00 61.28 80 LYS A O 1
ATOM 678 N N . MET A 1 81 ? 16.586 -0.225 1.319 1.00 61.81 81 MET A N 1
ATOM 679 C CA . MET A 1 81 ? 17.325 -1.254 2.070 1.00 61.81 81 MET A CA 1
ATOM 680 C C . MET A 1 81 ? 18.564 -1.799 1.331 1.00 61.81 81 MET A C 1
ATOM 682 O O . MET A 1 81 ? 18.457 -2.546 0.358 1.00 61.81 81 MET A O 1
ATOM 686 N N . HIS A 1 82 ? 19.763 -1.445 1.804 1.00 48.12 82 HIS A N 1
ATOM 687 C CA . HIS A 1 82 ? 21.022 -2.021 1.322 1.00 48.12 82 HIS A CA 1
ATOM 688 C C . HIS A 1 82 ? 21.271 -3.350 2.059 1.00 48.12 82 HIS A C 1
ATOM 690 O O . HIS A 1 82 ? 21.716 -3.345 3.204 1.00 48.12 82 HIS A O 1
ATOM 696 N N . GLY A 1 83 ? 20.962 -4.498 1.442 1.00 59.97 83 GLY A N 1
ATOM 697 C CA . GLY A 1 83 ? 21.225 -5.817 2.040 1.00 59.97 83 GLY A CA 1
ATOM 698 C C . GLY A 1 83 ? 20.196 -6.888 1.682 1.00 59.97 83 GLY A C 1
ATOM 699 O O . GLY A 1 83 ? 19.733 -6.951 0.544 1.00 59.97 83 GLY A O 1
ATOM 700 N N . SER A 1 84 ? 19.843 -7.746 2.651 1.00 58.06 84 SER A N 1
ATOM 701 C CA . SER A 1 84 ? 18.768 -8.741 2.509 1.00 58.06 84 SER A CA 1
ATOM 702 C C . SER A 1 84 ? 17.403 -8.044 2.477 1.00 58.06 84 SER A C 1
ATOM 704 O O . SER A 1 84 ? 16.684 -7.957 3.477 1.00 58.06 84 SER A O 1
ATOM 706 N N . ILE A 1 85 ? 17.073 -7.502 1.303 1.00 63.97 85 ILE A N 1
ATOM 707 C CA . ILE A 1 85 ? 15.768 -6.909 0.997 1.00 63.97 85 ILE A CA 1
ATOM 708 C C . ILE A 1 85 ? 14.675 -7.927 1.340 1.00 63.97 85 ILE A C 1
ATOM 710 O O . ILE A 1 85 ? 13.702 -7.582 1.993 1.00 63.97 85 ILE A O 1
ATOM 714 N N . ILE A 1 86 ? 14.891 -9.201 0.999 1.00 64.62 86 ILE A N 1
ATOM 715 C CA . ILE A 1 86 ? 13.902 -10.274 1.140 1.00 64.62 86 ILE A CA 1
ATOM 716 C C . ILE A 1 86 ? 13.561 -10.578 2.606 1.00 64.62 86 ILE A C 1
ATOM 718 O O . ILE A 1 86 ? 12.378 -10.674 2.927 1.00 64.62 86 ILE A O 1
ATOM 722 N N . ASP A 1 87 ? 14.545 -10.709 3.504 1.00 72.38 87 ASP A N 1
ATOM 723 C CA . ASP A 1 87 ? 14.258 -11.061 4.907 1.00 72.38 87 ASP A CA 1
ATOM 724 C C . ASP A 1 87 ? 13.598 -9.900 5.652 1.00 72.38 87 ASP A C 1
ATOM 726 O O . ASP A 1 87 ? 12.665 -10.088 6.433 1.00 72.38 87 ASP A O 1
ATOM 730 N N . SER A 1 88 ? 14.058 -8.680 5.376 1.00 74.12 88 SER A N 1
ATOM 731 C CA . SER A 1 88 ? 13.513 -7.472 5.995 1.00 74.12 88 SER A CA 1
ATOM 732 C C . SER A 1 88 ? 12.062 -7.236 5.578 1.00 74.12 88 SER A C 1
ATOM 734 O O . SER A 1 88 ? 11.200 -6.926 6.397 1.00 74.12 88 SER A O 1
ATOM 736 N N . MET A 1 89 ? 11.789 -7.464 4.300 1.00 73.94 89 MET A N 1
ATOM 737 C CA . MET A 1 89 ? 10.474 -7.403 3.682 1.00 73.94 89 MET A CA 1
ATOM 738 C C . MET A 1 89 ? 9.537 -8.500 4.195 1.00 73.94 89 MET A C 1
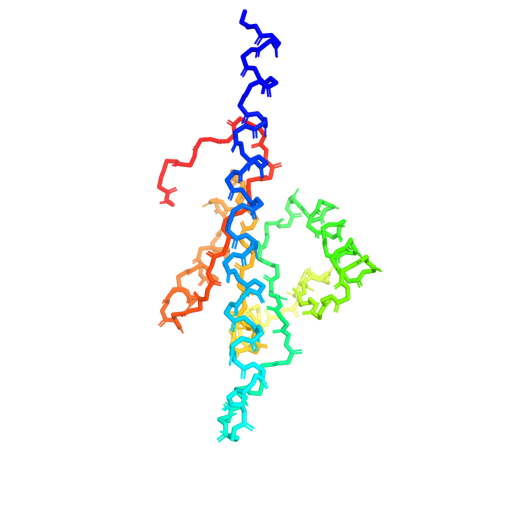ATOM 740 O O . MET A 1 89 ? 8.384 -8.227 4.522 1.00 73.94 89 MET A O 1
ATOM 744 N N . ALA A 1 90 ? 10.030 -9.735 4.335 1.00 81.12 90 ALA A N 1
ATOM 745 C CA . ALA A 1 90 ? 9.262 -10.824 4.927 1.00 81.12 90 ALA A CA 1
ATOM 746 C C . ALA A 1 90 ? 8.883 -10.515 6.383 1.00 81.12 90 ALA A C 1
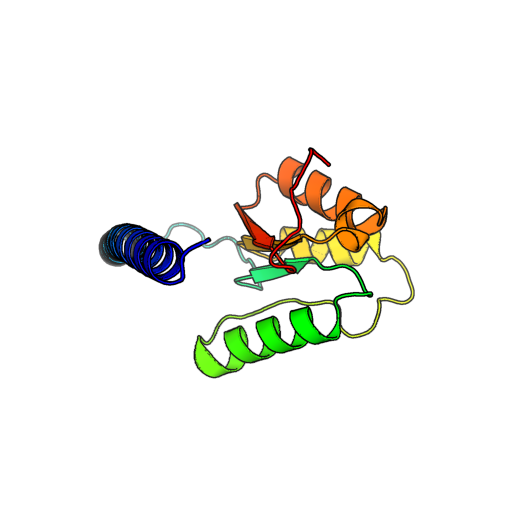ATOM 748 O O . ALA A 1 90 ? 7.727 -10.698 6.763 1.00 81.12 90 ALA A O 1
ATOM 749 N N . SER A 1 91 ? 9.828 -9.983 7.161 1.00 83.19 91 SER A N 1
ATOM 750 C CA . SER A 1 91 ? 9.598 -9.548 8.541 1.00 83.19 91 SER A CA 1
ATOM 751 C C . SER A 1 91 ? 8.561 -8.421 8.625 1.00 83.19 91 SER A C 1
ATOM 753 O O . SER A 1 91 ? 7.650 -8.485 9.451 1.00 83.19 91 SER A O 1
ATOM 755 N N . ALA A 1 92 ? 8.630 -7.431 7.729 1.00 84.00 92 ALA A N 1
ATOM 756 C CA . ALA A 1 92 ? 7.656 -6.342 7.659 1.00 84.00 92 ALA A CA 1
ATOM 757 C C . ALA A 1 92 ? 6.238 -6.846 7.345 1.00 84.00 92 ALA A C 1
ATOM 759 O O . ALA A 1 92 ? 5.287 -6.467 8.028 1.00 84.00 92 ALA A O 1
ATOM 760 N N . ILE A 1 93 ? 6.100 -7.752 6.370 1.00 83.56 93 ILE A N 1
ATOM 761 C CA . ILE A 1 93 ? 4.815 -8.373 6.009 1.00 83.56 93 ILE A CA 1
ATOM 762 C C . ILE A 1 93 ? 4.258 -9.199 7.173 1.00 83.56 93 ILE A C 1
ATOM 764 O O . ILE A 1 93 ? 3.052 -9.207 7.415 1.00 83.56 93 ILE A O 1
ATOM 768 N N . GLU A 1 94 ? 5.119 -9.918 7.892 1.00 84.38 94 GLU A N 1
ATOM 769 C CA . GLU A 1 94 ? 4.710 -10.750 9.023 1.00 84.38 94 GLU A CA 1
ATOM 770 C C . GLU A 1 94 ? 4.370 -9.955 10.282 1.00 84.38 94 GLU A C 1
ATOM 772 O O . GLU A 1 94 ? 3.590 -10.445 11.094 1.00 84.38 94 GLU A O 1
ATOM 777 N N . SER A 1 95 ? 4.918 -8.750 10.414 1.00 84.06 95 SER A N 1
ATOM 778 C CA . SER A 1 95 ? 4.705 -7.862 11.559 1.00 84.06 95 SER A CA 1
ATOM 779 C C . SER A 1 95 ? 3.622 -6.807 11.308 1.00 84.06 95 SER A C 1
ATOM 781 O O . SER A 1 95 ? 3.484 -5.894 12.120 1.00 84.06 95 SER A O 1
ATOM 783 N N . SER A 1 96 ? 2.900 -6.890 10.184 1.00 82.19 96 SER A N 1
ATOM 784 C CA . SER A 1 96 ? 1.882 -5.912 9.791 1.00 82.19 96 SER A CA 1
ATOM 785 C C . SER A 1 96 ? 0.503 -6.546 9.621 1.00 82.19 96 SER A C 1
ATOM 787 O O . SER A 1 96 ? 0.355 -7.615 9.016 1.00 82.19 96 SER A O 1
ATOM 789 N N . ASN A 1 97 ? -0.532 -5.839 10.080 1.00 80.38 97 ASN A N 1
ATOM 790 C CA . ASN A 1 97 ? -1.926 -6.267 9.911 1.00 80.38 97 ASN A CA 1
ATOM 791 C C . ASN A 1 97 ? -2.381 -6.168 8.450 1.00 80.38 97 ASN A C 1
ATOM 793 O O . ASN A 1 97 ? -3.020 -7.079 7.913 1.00 80.38 97 ASN A O 1
ATOM 797 N N . THR A 1 98 ? -2.045 -5.051 7.803 1.00 82.75 98 THR A N 1
ATOM 798 C CA . THR A 1 98 ? -2.484 -4.725 6.445 1.00 82.75 98 THR A CA 1
ATOM 799 C C . THR A 1 98 ? -1.314 -4.285 5.577 1.00 82.75 98 THR A C 1
ATOM 801 O O . THR A 1 98 ? -0.424 -3.572 6.027 1.00 82.75 98 THR A O 1
ATOM 804 N N . ILE A 1 99 ? -1.334 -4.677 4.308 1.00 86.56 99 ILE A N 1
ATOM 805 C CA . ILE A 1 99 ? -0.367 -4.262 3.296 1.00 86.56 99 ILE A CA 1
ATOM 806 C C . ILE A 1 99 ? -1.062 -3.294 2.337 1.00 86.56 99 ILE A C 1
ATOM 808 O O . ILE A 1 99 ? -1.992 -3.667 1.621 1.00 86.56 99 ILE A O 1
ATOM 812 N N . LEU A 1 100 ? -0.612 -2.043 2.317 1.00 89.19 100 LEU A N 1
ATOM 813 C CA . LEU A 1 100 ? -1.013 -1.043 1.338 1.00 89.19 100 LEU A CA 1
ATOM 814 C C . LEU A 1 100 ? -0.117 -1.181 0.104 1.00 89.19 100 LEU A C 1
ATOM 816 O O . LEU A 1 100 ? 1.078 -0.891 0.154 1.00 89.19 100 LEU A O 1
ATOM 820 N N . MET A 1 101 ? -0.700 -1.637 -0.999 1.00 89.25 101 MET A N 1
ATOM 821 C CA . MET A 1 101 ? 0.001 -1.890 -2.254 1.00 89.25 101 MET A CA 1
ATOM 822 C C . MET A 1 101 ? -0.111 -0.672 -3.171 1.00 89.25 101 MET A C 1
ATOM 824 O O . MET A 1 101 ? -1.153 -0.450 -3.787 1.00 89.25 101 MET A O 1
ATOM 828 N N . CYS A 1 102 ? 0.954 0.119 -3.278 1.00 89.25 102 CYS A N 1
ATOM 829 C CA . CYS A 1 102 ? 1.018 1.302 -4.134 1.00 89.25 102 CYS A CA 1
ATOM 830 C C . CYS A 1 102 ? 1.213 0.907 -5.607 1.00 89.25 102 CYS A C 1
ATOM 832 O O . CYS A 1 102 ? 2.331 0.869 -6.121 1.00 89.25 102 CYS A O 1
ATOM 834 N N . MET A 1 103 ? 0.107 0.621 -6.290 1.00 87.06 103 MET A N 1
ATOM 835 C CA . MET A 1 103 ? 0.080 0.141 -7.666 1.00 87.06 103 MET A CA 1
ATOM 836 C C . MET A 1 103 ? 0.424 1.250 -8.664 1.00 87.06 103 MET A C 1
ATOM 838 O O . MET A 1 103 ? -0.220 2.302 -8.734 1.00 87.06 103 MET A O 1
ATOM 842 N N . SER A 1 104 ? 1.436 0.968 -9.477 1.00 86.69 104 SER A N 1
ATOM 843 C CA . SER A 1 104 ? 1.907 1.792 -10.583 1.00 86.69 104 SER A CA 1
ATOM 844 C C . SER A 1 104 ? 2.539 0.908 -11.661 1.00 86.69 104 SER A C 1
ATOM 846 O O . SER A 1 104 ? 2.854 -0.260 -11.429 1.00 86.69 104 SER A O 1
ATOM 848 N N . GLU A 1 105 ? 2.802 1.485 -12.830 1.00 85.00 105 GLU A N 1
ATOM 849 C CA . GLU A 1 105 ? 3.533 0.813 -13.911 1.00 85.00 105 GLU A CA 1
ATOM 850 C C . GLU A 1 105 ? 4.917 0.307 -13.458 1.00 85.00 105 GLU A C 1
ATOM 852 O O . GLU A 1 105 ? 5.378 -0.770 -13.837 1.00 85.00 105 GLU A O 1
ATOM 857 N N . THR A 1 106 ? 5.598 1.090 -12.621 1.00 85.94 106 THR A N 1
ATOM 858 C CA . THR A 1 106 ? 6.923 0.765 -12.083 1.00 85.94 106 THR A CA 1
ATOM 859 C C . THR A 1 106 ? 6.849 -0.253 -10.953 1.00 85.94 106 THR A C 1
ATOM 861 O O . THR A 1 106 ? 7.768 -1.058 -10.807 1.00 85.94 106 THR A O 1
ATOM 864 N N . TYR A 1 107 ? 5.745 -0.279 -10.204 1.00 86.06 107 TYR A N 1
ATOM 865 C CA . TYR A 1 107 ? 5.440 -1.346 -9.255 1.00 86.06 107 TYR A CA 1
ATOM 866 C C . TYR A 1 107 ? 5.246 -2.681 -9.983 1.00 86.06 107 TYR A C 1
ATOM 868 O O . TYR A 1 107 ? 5.922 -3.653 -9.655 1.00 86.06 107 TYR A O 1
ATOM 876 N N . LYS A 1 108 ? 4.427 -2.700 -11.047 1.00 83.75 108 LYS A N 1
ATOM 877 C CA . LYS A 1 108 ? 4.189 -3.888 -11.887 1.00 83.75 108 LYS A CA 1
ATOM 878 C C . LYS A 1 108 ? 5.482 -4.464 -12.464 1.00 83.75 108 LYS A C 1
ATOM 880 O O . LYS A 1 108 ? 5.626 -5.671 -12.582 1.00 83.75 108 LYS A O 1
ATOM 885 N N . ARG A 1 109 ? 6.450 -3.622 -12.838 1.00 83.94 109 ARG A N 1
ATOM 886 C CA . ARG A 1 109 ? 7.715 -4.075 -13.451 1.00 83.94 109 ARG A CA 1
ATOM 887 C C . ARG A 1 109 ? 8.772 -4.518 -12.437 1.00 83.94 109 ARG A C 1
ATOM 889 O O . ARG A 1 109 ? 9.677 -5.257 -12.816 1.00 83.94 109 ARG A O 1
ATOM 896 N N . SER A 1 110 ? 8.660 -4.103 -11.177 1.00 82.75 110 SER A N 1
ATOM 897 C CA . SER A 1 110 ? 9.653 -4.367 -10.132 1.00 82.75 110 SER A CA 1
ATOM 898 C C . SER A 1 110 ? 9.567 -5.803 -9.618 1.00 82.75 110 SER A C 1
ATOM 900 O O . SER A 1 110 ? 8.528 -6.228 -9.117 1.00 82.75 110 SER A O 1
ATOM 902 N N . GLU A 1 111 ? 10.673 -6.547 -9.704 1.00 81.50 111 GLU A N 1
ATOM 903 C CA . GLU A 1 111 ? 10.718 -7.937 -9.231 1.00 81.50 111 GLU A CA 1
ATOM 904 C C . GLU A 1 111 ? 10.490 -8.050 -7.721 1.00 81.50 111 GLU A C 1
ATOM 906 O O . GLU A 1 111 ? 9.746 -8.912 -7.255 1.00 81.50 111 GLU A O 1
ATOM 911 N N . ASN A 1 112 ? 11.039 -7.097 -6.967 1.00 79.06 112 ASN A N 1
ATOM 912 C CA . ASN A 1 112 ? 10.871 -7.034 -5.520 1.00 79.06 112 ASN A CA 1
ATOM 913 C C . ASN A 1 112 ? 9.403 -6.790 -5.145 1.00 79.06 112 ASN A C 1
ATOM 915 O O . ASN A 1 112 ? 8.867 -7.493 -4.296 1.00 79.06 112 ASN A O 1
ATOM 919 N N . CYS A 1 113 ? 8.717 -5.871 -5.834 1.00 80.31 113 CYS A N 1
ATOM 920 C CA . CYS A 1 113 ? 7.316 -5.549 -5.541 1.00 80.31 113 CYS A CA 1
ATOM 921 C C . CYS A 1 113 ? 6.377 -6.742 -5.790 1.00 80.31 113 CYS A C 1
ATOM 923 O O . CYS A 1 113 ? 5.416 -6.953 -5.054 1.00 80.31 113 CYS A O 1
ATOM 925 N N . LYS A 1 114 ? 6.666 -7.576 -6.794 1.00 82.19 114 LYS A N 1
ATOM 926 C CA . LYS A 1 114 ? 5.888 -8.803 -7.040 1.00 82.19 114 LYS A CA 1
ATOM 927 C C . LYS A 1 114 ? 6.134 -9.845 -5.966 1.00 82.19 114 LYS A C 1
ATOM 929 O O . LYS A 1 114 ? 5.192 -10.494 -5.519 1.00 82.19 114 LYS A O 1
ATOM 934 N N . ALA A 1 115 ? 7.391 -10.000 -5.548 1.00 82.00 115 ALA A N 1
ATOM 935 C CA . ALA A 1 115 ? 7.749 -10.910 -4.472 1.00 82.00 115 ALA A CA 1
ATOM 936 C C . ALA A 1 115 ? 7.047 -10.511 -3.163 1.00 82.00 115 ALA A C 1
ATOM 938 O O . ALA A 1 115 ? 6.515 -11.383 -2.478 1.00 82.00 115 ALA A O 1
ATOM 939 N N . GLU A 1 116 ? 6.955 -9.209 -2.862 1.00 78.19 116 GLU A N 1
ATOM 940 C CA . GLU A 1 116 ? 6.162 -8.667 -1.745 1.00 78.19 116 GLU A CA 1
ATOM 941 C C . GLU A 1 116 ? 4.692 -9.060 -1.842 1.00 78.19 116 GLU A C 1
ATOM 943 O O . GLU A 1 116 ? 4.137 -9.638 -0.905 1.00 78.19 116 GLU A O 1
ATOM 948 N N . ALA A 1 117 ? 4.072 -8.775 -2.987 1.00 81.06 117 ALA A N 1
ATOM 949 C CA . ALA A 1 117 ? 2.665 -9.050 -3.237 1.00 81.06 117 ALA A CA 1
ATOM 950 C C . ALA A 1 117 ? 2.334 -10.546 -3.096 1.00 81.06 117 ALA A C 1
ATOM 952 O O . ALA A 1 117 ? 1.392 -10.922 -2.392 1.00 81.06 117 ALA A O 1
ATOM 953 N N . GLU A 1 118 ? 3.132 -11.414 -3.722 1.00 85.50 118 GLU A N 1
ATOM 954 C CA . GLU A 1 118 ? 2.958 -12.866 -3.647 1.00 85.50 118 GLU A CA 1
ATOM 955 C C . GLU A 1 118 ? 3.206 -13.400 -2.236 1.00 85.50 118 GLU A C 1
ATOM 957 O O . GLU A 1 118 ? 2.476 -14.280 -1.767 1.00 85.50 118 GLU A O 1
ATOM 962 N N . TYR A 1 119 ? 4.194 -12.860 -1.520 1.00 86.00 119 TYR A N 1
ATOM 963 C CA . TYR A 1 119 ? 4.466 -13.267 -0.148 1.00 86.00 119 TYR A CA 1
ATOM 964 C C . TYR A 1 119 ? 3.338 -12.859 0.804 1.00 86.00 119 TYR A C 1
ATOM 966 O O . TYR A 1 119 ? 2.846 -13.696 1.566 1.00 86.00 119 TYR A O 1
ATOM 974 N N . ALA A 1 120 ? 2.859 -11.616 0.714 1.00 83.00 120 ALA A N 1
ATOM 975 C CA . ALA A 1 120 ? 1.709 -11.129 1.471 1.00 83.00 120 ALA A CA 1
ATOM 976 C C . ALA A 1 120 ? 0.460 -11.981 1.208 1.00 83.00 120 ALA A C 1
ATOM 978 O O . ALA A 1 120 ? -0.219 -12.406 2.150 1.00 83.00 120 ALA A O 1
ATOM 979 N N . ARG A 1 121 ? 0.209 -12.329 -0.063 1.00 83.75 121 ARG A N 1
ATOM 980 C CA . ARG A 1 121 ? -0.882 -13.225 -0.465 1.00 83.75 121 ARG A CA 1
ATOM 981 C C . ARG A 1 121 ? -0.717 -14.624 0.128 1.00 83.75 121 ARG A C 1
ATOM 983 O O . ARG A 1 121 ? -1.668 -15.169 0.689 1.00 83.75 121 ARG A O 1
ATOM 990 N N . LYS A 1 122 ? 0.487 -15.205 0.065 1.00 85.75 122 LYS A N 1
ATOM 991 C CA . LYS A 1 122 ? 0.804 -16.519 0.656 1.00 85.75 122 LYS A CA 1
ATOM 992 C C . LYS A 1 122 ? 0.595 -16.529 2.171 1.00 85.75 122 LYS A C 1
ATOM 994 O O . LYS A 1 122 ? 0.121 -17.525 2.718 1.00 85.75 122 LYS A O 1
ATOM 999 N N . ARG A 1 123 ? 0.919 -15.424 2.845 1.00 81.31 123 ARG A N 1
ATOM 1000 C CA . ARG A 1 123 ? 0.690 -15.219 4.282 1.00 81.31 123 ARG A CA 1
ATOM 1001 C C . ARG A 1 123 ? -0.748 -14.813 4.624 1.00 81.31 123 ARG A C 1
ATOM 1003 O O . ARG A 1 123 ? -1.039 -14.652 5.803 1.00 81.31 123 ARG A O 1
ATOM 1010 N N . LYS A 1 124 ? -1.643 -14.710 3.631 1.00 81.50 124 LYS A N 1
ATOM 1011 C CA . LYS A 1 124 ? -3.053 -14.310 3.782 1.00 81.50 124 LYS A CA 1
ATOM 1012 C C . LYS A 1 124 ? -3.220 -12.964 4.498 1.00 81.50 124 LYS A C 1
ATOM 1014 O O . LYS A 1 124 ? -4.170 -12.782 5.255 1.00 81.50 124 LYS A O 1
ATOM 1019 N N . ARG A 1 125 ? -2.290 -12.032 4.276 1.00 80.81 125 ARG A N 1
ATOM 1020 C CA . ARG A 1 125 ? -2.391 -10.676 4.824 1.00 80.81 125 ARG A CA 1
ATOM 1021 C C . ARG A 1 125 ? -3.483 -9.898 4.096 1.00 80.81 125 ARG A C 1
ATOM 1023 O O . ARG A 1 125 ? -3.754 -10.156 2.922 1.00 80.81 125 ARG A O 1
ATOM 1030 N N . CYS A 1 126 ? -4.110 -8.954 4.795 1.00 84.31 126 CYS A N 1
ATOM 1031 C CA . CYS A 1 126 ? -5.056 -8.035 4.174 1.00 84.31 126 CYS A CA 1
ATOM 1032 C C . CYS A 1 126 ? -4.289 -7.131 3.201 1.00 84.31 126 CYS A C 1
ATOM 1034 O O . CYS A 1 126 ? -3.325 -6.488 3.608 1.00 84.31 126 CYS A O 1
ATOM 1036 N N . ILE A 1 127 ? -4.680 -7.103 1.925 1.00 82.94 127 ILE A N 1
ATOM 1037 C CA . ILE A 1 127 ? -4.029 -6.280 0.899 1.00 82.94 127 ILE A CA 1
ATOM 1038 C C . ILE A 1 127 ? -5.023 -5.226 0.422 1.00 82.94 127 ILE A C 1
ATOM 1040 O O . ILE A 1 127 ? -6.094 -5.564 -0.082 1.00 82.94 127 ILE A O 1
ATOM 1044 N N . ILE A 1 128 ? -4.643 -3.954 0.545 1.00 87.94 128 ILE A N 1
ATOM 1045 C CA . ILE A 1 128 ? -5.405 -2.819 0.028 1.00 87.94 128 ILE A CA 1
ATOM 1046 C C . ILE A 1 128 ? -4.652 -2.245 -1.178 1.00 87.94 128 ILE A C 1
ATOM 1048 O O . ILE A 1 128 ? -3.583 -1.655 -1.002 1.00 87.94 128 ILE A O 1
ATOM 1052 N N . PRO A 1 129 ? -5.175 -2.397 -2.406 1.00 85.94 129 PRO A N 1
ATOM 1053 C CA . PRO A 1 129 ? -4.586 -1.767 -3.577 1.00 85.94 129 PRO A CA 1
ATOM 1054 C C . PRO A 1 129 ? -4.826 -0.252 -3.574 1.00 85.94 129 PRO A C 1
ATOM 1056 O O . PRO A 1 129 ? -5.958 0.210 -3.431 1.00 85.94 129 PRO A O 1
ATOM 1059 N N . LEU A 1 130 ? -3.764 0.522 -3.793 1.00 86.25 130 LEU A N 1
ATOM 1060 C CA . LEU A 1 130 ? -3.794 1.974 -3.939 1.00 86.25 130 LEU A CA 1
ATOM 1061 C C . LEU A 1 130 ? -3.208 2.381 -5.289 1.00 86.25 130 LEU A C 1
ATOM 1063 O O . LEU A 1 130 ? -2.021 2.209 -5.545 1.00 86.25 130 LEU A O 1
ATOM 1067 N N . MET A 1 131 ? -4.042 2.964 -6.142 1.00 86.50 131 MET A N 1
ATOM 1068 C CA . MET A 1 131 ? -3.629 3.447 -7.457 1.00 86.50 131 MET A CA 1
ATOM 1069 C C . MET A 1 131 ? -2.826 4.740 -7.327 1.00 86.50 131 MET A C 1
ATOM 1071 O O . MET A 1 131 ? -3.352 5.759 -6.886 1.00 86.50 131 MET A O 1
ATOM 1075 N N . MET A 1 132 ? -1.565 4.715 -7.754 1.00 83.88 132 MET A N 1
ATOM 1076 C CA . MET A 1 132 ? -0.667 5.872 -7.647 1.00 83.88 132 MET A CA 1
ATOM 1077 C C . MET A 1 132 ? -0.812 6.856 -8.817 1.00 83.88 132 MET A C 1
ATOM 1079 O O . MET A 1 132 ? -0.264 7.957 -8.771 1.00 83.88 132 MET A O 1
ATOM 1083 N N . ARG A 1 133 ? -1.530 6.476 -9.886 1.00 77.19 133 ARG A N 1
ATOM 1084 C CA . ARG A 1 133 ? -1.772 7.314 -11.073 1.00 77.19 133 ARG A CA 1
ATOM 1085 C C . ARG A 1 133 ? -3.202 7.160 -11.585 1.00 77.19 133 ARG A C 1
ATOM 1087 O O . ARG A 1 133 ? -3.717 6.053 -11.670 1.00 77.19 133 ARG A O 1
ATOM 1094 N N . GLU A 1 134 ? -3.796 8.277 -12.002 1.00 64.12 134 GLU A N 1
ATOM 1095 C CA . GLU A 1 134 ? -5.209 8.392 -12.410 1.00 64.12 134 GLU A CA 1
ATOM 1096 C C . GLU A 1 134 ? -5.578 7.582 -13.669 1.00 64.12 134 GLU A C 1
ATOM 1098 O O . GLU A 1 134 ? -6.737 7.239 -13.868 1.00 64.12 134 GLU A O 1
ATOM 1103 N N . LYS A 1 135 ? -4.596 7.257 -14.521 1.00 64.94 135 LYS A N 1
ATOM 1104 C CA . LYS A 1 135 ? -4.796 6.541 -15.798 1.00 64.94 135 LYS A CA 1
ATOM 1105 C C . LYS A 1 135 ? -4.081 5.192 -15.871 1.00 64.94 135 LYS A C 1
ATOM 1107 O O . LYS A 1 135 ? -3.838 4.696 -16.967 1.00 64.94 135 LYS A O 1
ATOM 1112 N N . TYR A 1 136 ? -3.672 4.637 -14.734 1.00 66.56 136 TYR A N 1
ATOM 1113 C CA . TYR A 1 136 ? -3.147 3.276 -14.717 1.00 66.56 136 TYR A CA 1
ATOM 1114 C C . TYR A 1 136 ? -4.335 2.306 -14.786 1.00 66.56 136 TYR A C 1
ATOM 1116 O O . TYR A 1 136 ? -5.249 2.413 -13.973 1.00 66.56 136 TYR A O 1
ATOM 1124 N N . ASP A 1 137 ? -4.346 1.419 -15.779 1.00 64.88 137 ASP A N 1
ATOM 1125 C CA . ASP A 1 137 ? -5.333 0.345 -15.902 1.00 64.88 137 ASP A CA 1
ATOM 1126 C C . ASP A 1 137 ? -4.629 -0.971 -15.546 1.00 64.88 137 ASP A C 1
ATOM 1128 O O . ASP A 1 137 ? -3.722 -1.378 -16.275 1.00 64.88 137 ASP A O 1
ATOM 1132 N N . PRO A 1 138 ? -4.932 -1.586 -14.391 1.00 61.72 138 PRO A N 1
ATOM 1133 C CA . PRO A 1 138 ? -4.239 -2.785 -13.949 1.00 61.72 138 PRO A CA 1
ATOM 1134 C C . PRO A 1 138 ? -4.701 -3.999 -14.769 1.00 61.72 138 PRO A C 1
ATOM 1136 O O . PRO A 1 138 ? -5.715 -4.628 -14.470 1.00 61.72 138 PRO A O 1
ATOM 1139 N N . ASP A 1 139 ? -3.933 -4.360 -15.793 1.00 73.12 139 ASP A N 1
ATOM 1140 C CA . ASP A 1 139 ? -4.108 -5.564 -16.605 1.00 73.12 139 ASP A CA 1
ATOM 1141 C C . ASP A 1 139 ? -3.249 -6.719 -16.056 1.00 73.12 139 ASP A C 1
ATOM 1143 O O . ASP A 1 139 ? -2.137 -7.002 -16.511 1.00 73.12 139 ASP A O 1
ATOM 1147 N N . GLY A 1 140 ? -3.772 -7.376 -15.018 1.00 63.66 140 GLY A N 1
ATOM 1148 C CA . GLY A 1 140 ? -3.042 -8.405 -14.276 1.00 63.66 140 GLY A CA 1
ATOM 1149 C C . GLY A 1 140 ? -1.856 -7.850 -13.481 1.00 63.66 140 GLY A C 1
ATOM 1150 O O . GLY A 1 140 ? -1.659 -6.637 -13.368 1.00 63.66 140 GLY A O 1
ATOM 1151 N N . TRP A 1 141 ? -1.080 -8.767 -12.908 1.00 53.56 141 TRP A N 1
ATOM 1152 C CA . TRP A 1 141 ? 0.313 -8.495 -12.568 1.00 53.56 141 TRP A CA 1
ATOM 1153 C C . TRP A 1 141 ? 1.146 -8.961 -13.767 1.00 53.56 141 TRP A C 1
ATOM 1155 O O . TRP A 1 141 ? 0.940 -10.113 -14.211 1.00 53.56 141 TRP A O 1
#

Sequence (141 aa):
YDQEMAERNVERIKKAANSVLWVLENEEKTLNNNNNNEQRNNDAYDLMISYSWNDMDLAHKISDYLTANKHYNVWIDRDKMHGSIIDSMASAIESSNTILMCMSETYKRSENCKAEAEYARKRKRCIIPLMMREKYDPDGW

Organism: NCBI:txid392033

InterPro domains:
  IPR000157 Toll/interleukin-1 receptor homology (TIR) domain [PF13676] (48-137)
  IPR000157 Toll/interleukin-1 receptor homology (TIR) domain [PS50104] (43-141)
  IPR035897 Toll/interleukin-1 receptor homology (TIR) domain superfamily [G3DSA:3.40.50.10140] (3-139)
  IPR035897 Toll/interleukin-1 receptor homology (TIR) domain superfamily [SSF52200] (37-134)

Foldseek 3Di:
DDPVVVVVVVVVVVVVVVVVVVVVVVVVVVVVVVDPDDDDPQQVFAEEEQDFPVCLVVSVVVVCCCCVPVVGRYHYPNPVDDDPLPVVLLVNLSSYQEYEYADDPRLVVDPSSVSSVVSNVVVVHHYDYDHSDPPDDCPDD

Radius of gyration: 17.22 Å; chains: 1; bounding box: 43×34×48 Å

pLDDT: mean 75.22, std 12.87, range [46.19, 92.38]